Protein AF-A0A423XQ17-F1 (afdb_monomer_lite)

Structure (mmCIF, N/CA/C/O backbone):
data_AF-A0A423XQ17-F1
#
_entry.id   AF-A0A423XQ17-F1
#
loop_
_atom_site.group_PDB
_atom_site.id
_atom_site.type_symbol
_atom_site.label_atom_id
_atom_site.label_alt_id
_atom_site.label_comp_id
_atom_site.label_asym_id
_atom_site.label_entity_id
_atom_site.label_seq_id
_atom_site.pdbx_PDB_ins_code
_atom_site.Cartn_x
_atom_site.Cartn_y
_atom_site.Cartn_z
_atom_site.occupancy
_atom_site.B_iso_or_equiv
_atom_site.auth_seq_id
_atom_site.auth_comp_id
_atom_site.auth_asym_id
_atom_site.auth_atom_id
_atom_site.pdbx_PDB_model_num
ATOM 1 N N . MET A 1 1 ? 12.818 -18.321 14.926 1.00 42.38 1 MET A N 1
ATOM 2 C CA . MET A 1 1 ? 12.164 -17.174 14.272 1.00 42.38 1 MET A CA 1
ATOM 3 C C . MET A 1 1 ? 11.193 -17.773 13.288 1.00 42.38 1 MET A C 1
ATOM 5 O O . MET A 1 1 ? 11.652 -18.399 12.340 1.00 42.38 1 MET A O 1
ATOM 9 N N . ASP A 1 2 ? 9.898 -17.699 13.580 1.00 49.62 2 ASP A N 1
ATOM 10 C CA . ASP A 1 2 ? 8.873 -18.153 12.643 1.00 49.62 2 ASP A CA 1
ATOM 11 C C . ASP A 1 2 ? 9.006 -17.349 11.352 1.00 49.62 2 ASP A C 1
ATOM 13 O O . ASP A 1 2 ? 9.146 -16.124 11.377 1.00 49.62 2 ASP A O 1
ATOM 17 N N . THR A 1 3 ? 9.046 -18.040 10.218 1.00 60.16 3 THR A N 1
ATOM 18 C CA . THR A 1 3 ? 9.001 -17.383 8.917 1.00 60.16 3 THR A CA 1
ATOM 19 C C . THR A 1 3 ? 7.603 -16.793 8.781 1.00 60.16 3 THR A C 1
ATOM 21 O O . THR A 1 3 ? 6.638 -17.543 8.659 1.00 60.16 3 THR A O 1
ATOM 24 N N . LEU A 1 4 ? 7.484 -15.466 8.875 1.00 78.50 4 LEU A N 1
ATOM 25 C CA . LEU A 1 4 ? 6.211 -14.771 8.691 1.00 78.50 4 LEU A CA 1
ATOM 26 C C . LEU A 1 4 ? 5.651 -15.141 7.312 1.00 78.50 4 LEU A C 1
ATOM 28 O O . LEU A 1 4 ? 6.243 -14.818 6.281 1.00 78.50 4 LEU A O 1
ATOM 32 N N . GLN A 1 5 ? 4.552 -15.891 7.305 1.00 88.62 5 GLN A N 1
ATOM 33 C CA . GLN A 1 5 ? 3.929 -16.379 6.084 1.00 88.62 5 GLN A CA 1
ATOM 34 C C . GLN A 1 5 ? 3.040 -15.288 5.495 1.00 88.62 5 GLN A C 1
ATOM 36 O O . GLN A 1 5 ? 2.267 -14.641 6.197 1.00 88.62 5 GLN A O 1
ATOM 41 N N . VAL A 1 6 ? 3.123 -15.106 4.182 1.00 93.19 6 VAL A N 1
ATOM 42 C CA . VAL A 1 6 ? 2.288 -14.128 3.492 1.00 93.19 6 VAL A CA 1
ATOM 43 C C . VAL A 1 6 ? 0.855 -14.663 3.378 1.00 93.19 6 VAL A C 1
ATOM 45 O O . VAL A 1 6 ? 0.635 -15.788 2.917 1.00 93.19 6 VAL A O 1
ATOM 48 N N . SER A 1 7 ? -0.110 -13.828 3.777 1.00 96.00 7 SER A N 1
ATOM 49 C CA . SER A 1 7 ? -1.552 -14.079 3.671 1.00 96.00 7 SER A CA 1
ATOM 50 C C . SER A 1 7 ? -1.984 -14.470 2.252 1.00 96.00 7 SER A C 1
ATOM 52 O O . SER A 1 7 ? -1.476 -13.934 1.263 1.00 96.00 7 SER A O 1
ATOM 54 N N . GLU A 1 8 ? -2.968 -15.371 2.162 1.00 96.00 8 GLU A N 1
ATOM 55 C CA . GLU A 1 8 ? -3.557 -15.876 0.910 1.00 96.00 8 GLU A CA 1
ATOM 56 C C . GLU A 1 8 ? -4.024 -14.755 -0.021 1.00 96.00 8 GLU A C 1
ATOM 58 O O . GLU A 1 8 ? -3.944 -14.886 -1.239 1.00 96.00 8 GLU A O 1
ATOM 63 N N . TYR A 1 9 ? -4.434 -13.618 0.545 1.00 97.00 9 TYR A N 1
ATOM 64 C CA . TYR A 1 9 ? -4.852 -12.452 -0.222 1.00 97.00 9 TYR A CA 1
ATOM 65 C C . TYR A 1 9 ? -3.739 -11.896 -1.132 1.00 97.00 9 TYR A C 1
ATOM 67 O O . TYR A 1 9 ? -3.999 -11.517 -2.271 1.00 97.00 9 TYR A O 1
ATOM 75 N N . TYR A 1 10 ? -2.491 -11.861 -0.653 1.00 97.50 10 TYR A N 1
ATOM 76 C CA . TYR A 1 10 ? -1.358 -11.301 -1.402 1.00 97.50 10 TYR A CA 1
ATOM 77 C C . TYR A 1 10 ? -0.635 -12.339 -2.267 1.00 97.50 10 TYR A C 1
ATOM 79 O O . TYR A 1 10 ? 0.084 -11.956 -3.190 1.00 97.50 10 TYR A O 1
ATOM 87 N N . GLN A 1 11 ? -0.825 -13.639 -2.008 1.00 96.56 11 GLN A N 1
ATOM 88 C CA . GLN A 1 11 ? -0.150 -14.733 -2.722 1.00 96.56 11 GLN A CA 1
ATOM 89 C C . GLN A 1 11 ? -0.243 -14.645 -4.258 1.00 96.56 11 GLN A C 1
ATOM 91 O O . GLN A 1 11 ? 0.789 -14.829 -4.910 1.00 96.56 11 GLN A O 1
ATOM 96 N N . PRO A 1 12 ? -1.393 -14.289 -4.873 1.00 96.19 12 PRO A N 1
ATOM 97 C CA . PRO A 1 12 ? -1.485 -14.144 -6.328 1.00 96.19 12 PRO A CA 1
ATOM 98 C C . PRO A 1 12 ? -0.525 -13.098 -6.909 1.00 96.19 12 PRO A C 1
ATOM 100 O O . PRO A 1 12 ? -0.122 -13.193 -8.066 1.00 96.19 12 PRO A O 1
ATOM 103 N N . LEU A 1 13 ? -0.128 -12.104 -6.111 1.00 96.75 13 LEU A N 1
ATOM 104 C CA . LEU A 1 13 ? 0.745 -11.015 -6.540 1.00 96.75 13 LEU A CA 1
ATOM 105 C C . LEU A 1 13 ? 2.237 -11.364 -6.430 1.00 96.75 13 LEU A C 1
ATOM 107 O O . LEU A 1 13 ? 3.059 -10.581 -6.902 1.00 96.75 13 LEU A O 1
ATOM 111 N N . MET A 1 14 ? 2.590 -12.498 -5.819 1.00 95.31 14 MET A N 1
ATOM 112 C CA . MET A 1 14 ? 3.972 -12.859 -5.456 1.00 95.31 14 MET A CA 1
ATOM 113 C C . MET A 1 14 ? 4.766 -13.520 -6.571 1.00 95.31 14 MET A C 1
ATOM 115 O O . MET A 1 14 ? 5.971 -13.742 -6.439 1.00 95.31 14 MET A O 1
ATOM 119 N N . MET A 1 15 ? 4.098 -13.853 -7.667 1.00 96.06 15 MET A N 1
ATOM 120 C CA . MET A 1 15 ? 4.770 -14.329 -8.862 1.00 96.06 15 MET A CA 1
ATOM 121 C C . MET A 1 15 ? 5.335 -13.135 -9.640 1.00 96.06 15 MET A C 1
ATOM 123 O O . MET A 1 15 ? 4.706 -12.069 -9.665 1.00 96.06 15 MET A O 1
ATOM 127 N N . PRO A 1 16 ? 6.511 -13.290 -10.278 1.00 97.50 16 PRO A N 1
ATOM 128 C CA . PRO A 1 16 ? 7.011 -12.270 -11.188 1.00 97.50 16 PRO A CA 1
ATOM 129 C C . PRO A 1 16 ? 5.995 -12.041 -12.307 1.00 97.50 16 PRO A C 1
ATOM 131 O O . PRO A 1 16 ? 5.312 -12.974 -12.745 1.00 97.50 16 PRO A O 1
ATOM 134 N N . LEU A 1 17 ? 5.905 -10.801 -12.777 1.00 97.38 17 LEU A N 1
ATOM 135 C CA . LEU A 1 17 ? 5.105 -10.495 -13.953 1.00 97.38 17 LEU A CA 1
ATOM 136 C C . LEU A 1 17 ? 5.722 -11.160 -15.197 1.00 97.38 17 LEU A C 1
ATOM 138 O O . LEU A 1 17 ? 6.947 -11.297 -15.273 1.00 97.38 17 LEU A O 1
ATOM 142 N N . PRO A 1 18 ? 4.905 -11.600 -16.171 1.00 94.25 18 PRO A N 1
ATOM 143 C CA . PRO A 1 18 ? 5.418 -12.180 -17.407 1.00 94.25 18 PRO A CA 1
ATOM 144 C C . PRO A 1 18 ? 6.304 -11.194 -18.181 1.00 94.25 18 PRO A C 1
ATOM 146 O O . PRO A 1 18 ? 5.969 -10.018 -18.303 1.00 94.25 18 PRO A O 1
ATOM 149 N N . GLY A 1 19 ? 7.389 -11.693 -18.777 1.00 93.06 19 GLY A N 1
ATOM 150 C CA . GLY A 1 19 ? 8.287 -10.906 -19.626 1.00 93.06 19 GLY A CA 1
ATOM 151 C C . GLY A 1 19 ? 9.685 -10.735 -19.033 1.00 93.06 19 GLY A C 1
ATOM 152 O O . GLY A 1 19 ? 10.111 -11.514 -18.185 1.00 93.06 19 GLY A O 1
ATOM 153 N N . ALA A 1 20 ? 10.416 -9.735 -19.532 1.00 92.06 20 ALA A N 1
ATOM 154 C CA . ALA A 1 20 ? 11.808 -9.484 -19.151 1.00 92.06 20 ALA A CA 1
ATOM 155 C C . ALA A 1 20 ? 11.958 -8.739 -17.813 1.00 92.06 20 ALA A C 1
ATOM 157 O O . ALA A 1 20 ? 13.007 -8.833 -17.184 1.00 92.06 20 ALA A O 1
ATOM 158 N N . PHE A 1 21 ? 10.919 -8.019 -17.378 1.00 95.44 21 PHE A N 1
ATOM 159 C CA . PHE A 1 21 ? 10.937 -7.197 -16.168 1.00 95.44 21 PHE A CA 1
ATOM 160 C C . PHE A 1 21 ? 10.018 -7.819 -15.109 1.00 95.44 21 PHE A C 1
ATOM 162 O O . PHE A 1 21 ? 8.795 -7.722 -15.243 1.00 95.44 21 PHE A O 1
ATOM 169 N N . PRO A 1 22 ? 10.553 -8.449 -14.046 1.00 97.00 22 PRO A N 1
ATOM 170 C CA . PRO A 1 22 ? 9.740 -9.207 -13.092 1.00 97.00 22 PRO A CA 1
ATOM 171 C C . PRO A 1 22 ? 8.784 -8.324 -12.274 1.00 97.00 22 PRO A C 1
ATOM 173 O O . PRO A 1 22 ? 7.758 -8.813 -11.794 1.00 97.00 22 PRO A O 1
ATOM 176 N N . CYS A 1 23 ? 9.091 -7.029 -12.155 1.00 98.31 23 CYS A N 1
ATOM 177 C CA . CYS A 1 23 ? 8.241 -6.017 -11.529 1.00 98.31 23 CYS A CA 1
ATOM 178 C C . CYS A 1 23 ? 7.434 -5.179 -12.529 1.00 98.31 23 CYS A C 1
ATOM 180 O O . CYS A 1 23 ? 6.689 -4.301 -12.107 1.00 98.31 23 CYS A O 1
ATOM 182 N N . GLY A 1 24 ? 7.513 -5.471 -13.829 1.00 97.56 24 GLY A N 1
ATOM 183 C CA . GLY A 1 24 ? 6.730 -4.787 -14.856 1.00 97.56 24 GLY A CA 1
ATOM 184 C C . GLY A 1 24 ? 7.115 -3.320 -15.058 1.00 97.56 24 GLY A C 1
ATOM 185 O O . GLY A 1 24 ? 8.273 -2.941 -14.886 1.00 97.56 24 GLY A O 1
ATOM 186 N N . VAL A 1 25 ? 6.145 -2.507 -15.481 1.00 96.69 25 VAL A N 1
ATOM 187 C CA . VAL A 1 25 ? 6.378 -1.132 -15.961 1.00 96.69 25 VAL A CA 1
ATOM 188 C C . VAL A 1 25 ? 6.402 -0.102 -14.829 1.00 96.69 25 VAL A C 1
ATOM 190 O O . VAL A 1 25 ? 5.680 -0.250 -13.844 1.00 96.69 25 VAL A O 1
ATOM 193 N N . ASN A 1 26 ? 7.185 0.969 -14.989 1.00 96.19 26 ASN A N 1
ATOM 194 C CA . ASN A 1 26 ? 7.084 2.150 -14.127 1.00 96.19 26 ASN A CA 1
ATOM 195 C C . ASN A 1 26 ? 5.758 2.881 -14.421 1.00 96.19 26 ASN A C 1
ATOM 197 O O . ASN A 1 26 ? 5.423 3.118 -15.582 1.00 96.19 26 ASN A O 1
ATOM 201 N N . LEU A 1 27 ? 5.008 3.223 -13.371 1.00 97.50 27 LEU A N 1
ATOM 202 C CA . LEU A 1 27 ? 3.691 3.861 -13.455 1.00 97.50 27 LEU A CA 1
ATOM 203 C C . LEU A 1 27 ? 3.705 5.383 -13.283 1.00 97.50 27 LEU A C 1
ATOM 205 O O . LEU A 1 27 ? 2.639 5.985 -13.241 1.00 97.50 27 LEU A O 1
ATOM 209 N N . GLU A 1 28 ? 4.868 6.022 -13.163 1.00 92.12 28 GLU A N 1
ATOM 210 C CA . GLU A 1 28 ? 4.985 7.463 -12.883 1.00 92.12 28 GLU A CA 1
ATOM 211 C C . GLU A 1 28 ? 4.098 8.359 -13.766 1.00 92.12 28 GLU A C 1
ATOM 213 O O . GLU A 1 28 ? 3.486 9.300 -13.263 1.00 92.12 28 GLU A O 1
ATOM 218 N N . TYR A 1 29 ? 3.954 8.008 -15.046 1.00 94.75 29 TYR A N 1
ATOM 219 C CA . TYR A 1 29 ? 3.125 8.728 -16.019 1.00 94.75 29 TYR A CA 1
ATOM 220 C C . TYR A 1 29 ? 1.905 7.923 -16.504 1.00 94.75 29 TYR A C 1
ATOM 222 O O . TYR A 1 29 ? 1.255 8.313 -17.475 1.00 94.75 29 TYR A O 1
ATOM 230 N N . ASP A 1 30 ? 1.591 6.788 -15.871 1.00 98.25 30 ASP A N 1
ATOM 231 C CA . ASP A 1 30 ? 0.447 5.952 -16.251 1.00 98.25 30 ASP A CA 1
ATOM 232 C C . ASP A 1 30 ? -0.873 6.648 -15.863 1.00 98.25 30 ASP A C 1
ATOM 234 O O . ASP A 1 30 ? -1.072 7.076 -14.722 1.00 98.25 30 ASP A O 1
ATOM 238 N N . SER A 1 31 ? -1.791 6.778 -16.825 1.00 98.19 31 SER A N 1
ATOM 239 C CA . SER A 1 31 ? -3.055 7.500 -16.638 1.00 98.19 31 SER A CA 1
ATOM 240 C C . SER A 1 31 ? -3.974 6.853 -15.606 1.00 98.19 31 SER A C 1
ATOM 242 O O . SER A 1 31 ? -4.675 7.567 -14.887 1.00 98.19 31 SER A O 1
ATOM 244 N N . ASP A 1 32 ? -3.975 5.522 -15.520 1.00 98.25 32 ASP A N 1
ATOM 245 C CA . ASP A 1 32 ? -4.806 4.782 -14.572 1.00 98.25 32 ASP A CA 1
ATOM 246 C C . ASP A 1 32 ? -4.258 4.976 -13.150 1.00 98.25 32 ASP A C 1
ATOM 248 O O . ASP A 1 32 ? -5.026 5.173 -12.205 1.00 98.25 32 ASP A O 1
ATOM 252 N N . PHE A 1 33 ? -2.929 5.011 -12.999 1.00 98.38 33 PHE A N 1
ATOM 253 C CA . PHE A 1 33 ? -2.280 5.326 -11.726 1.00 98.38 33 PHE A CA 1
ATOM 254 C C . PHE A 1 33 ? -2.544 6.769 -11.276 1.00 98.38 33 PHE A C 1
ATOM 256 O O . PHE A 1 33 ? -2.941 6.994 -10.131 1.00 98.38 33 PHE A O 1
ATOM 263 N N . ILE A 1 34 ? -2.414 7.749 -12.174 1.00 97.81 34 ILE A N 1
ATOM 264 C CA . ILE A 1 34 ? -2.738 9.155 -11.880 1.00 97.81 34 ILE A CA 1
ATOM 265 C C . ILE A 1 34 ? -4.211 9.299 -11.466 1.00 97.81 34 ILE A C 1
ATOM 267 O O . ILE A 1 34 ? -4.522 9.975 -10.480 1.00 97.81 34 ILE A O 1
ATOM 271 N N . LEU A 1 35 ? -5.126 8.630 -12.175 1.00 96.88 35 LEU A N 1
ATOM 272 C CA . LEU A 1 35 ? -6.546 8.624 -11.833 1.00 96.88 35 LEU A CA 1
ATOM 273 C C . LEU A 1 35 ? -6.789 8.002 -10.451 1.00 96.88 35 LEU A C 1
ATOM 275 O O . LEU A 1 35 ? -7.537 8.579 -9.658 1.00 96.88 35 LEU A O 1
ATOM 279 N N . LEU A 1 36 ? -6.139 6.880 -10.132 1.00 97.69 36 LEU A N 1
ATOM 280 C CA . LEU A 1 36 ? -6.217 6.252 -8.812 1.00 97.69 36 LEU A CA 1
ATOM 281 C C . LEU A 1 36 ? -5.784 7.223 -7.704 1.00 97.69 36 LEU A C 1
ATOM 283 O O . LEU A 1 36 ? -6.530 7.426 -6.745 1.00 97.69 36 LEU A O 1
ATOM 287 N N . LEU A 1 37 ? -4.625 7.872 -7.856 1.00 95.50 37 LEU A N 1
ATOM 288 C CA . LEU A 1 37 ? -4.128 8.852 -6.886 1.00 95.50 37 LEU A CA 1
ATOM 289 C C . LEU A 1 37 ? -5.084 10.040 -6.730 1.00 95.50 37 LEU A C 1
ATOM 291 O O . LEU A 1 37 ? -5.344 10.476 -5.611 1.00 95.50 37 LEU A O 1
ATOM 295 N N . SER A 1 38 ? -5.670 10.527 -7.828 1.00 93.44 38 SER A N 1
ATOM 296 C CA . SER A 1 38 ? -6.628 11.641 -7.796 1.00 93.44 38 SER A CA 1
ATOM 297 C C . SER A 1 38 ? -7.893 11.325 -6.988 1.00 93.44 38 SER A C 1
ATOM 299 O O . SER A 1 38 ? -8.464 12.208 -6.350 1.00 93.44 38 SER A O 1
ATOM 301 N N . ARG A 1 39 ? -8.325 10.057 -6.975 1.00 93.12 39 ARG A N 1
ATOM 302 C CA . ARG A 1 39 ? -9.491 9.598 -6.205 1.00 93.12 39 ARG A CA 1
ATOM 303 C C . ARG A 1 39 ? -9.197 9.436 -4.716 1.00 93.12 39 ARG A C 1
ATOM 305 O O . ARG A 1 39 ? -10.136 9.394 -3.928 1.00 93.12 39 ARG A O 1
ATOM 312 N N . LEU A 1 40 ? -7.924 9.338 -4.338 1.00 92.19 40 LEU A N 1
ATOM 313 C CA . LEU A 1 40 ? -7.485 9.253 -2.943 1.00 92.19 40 LEU A CA 1
ATOM 314 C C . LEU A 1 40 ? -7.267 10.628 -2.304 1.00 92.19 40 LEU A C 1
ATOM 316 O O . LEU A 1 40 ? -7.188 10.716 -1.078 1.00 92.19 40 LEU A O 1
ATOM 320 N N . GLN A 1 41 ? -7.168 11.686 -3.113 1.00 85.75 41 GLN A N 1
ATOM 321 C CA . GLN A 1 41 ? -7.019 13.045 -2.610 1.00 85.75 41 GLN A CA 1
ATOM 322 C C . GLN A 1 41 ? -8.277 13.480 -1.844 1.00 85.75 41 GLN A C 1
ATOM 324 O O . GLN A 1 41 ? -9.394 13.224 -2.309 1.00 85.75 41 GLN A O 1
ATOM 329 N N . PRO A 1 42 ? -8.129 14.162 -0.693 1.00 72.75 42 PRO A N 1
ATOM 330 C CA . PRO A 1 42 ? -9.257 14.767 -0.002 1.00 72.75 42 PRO A CA 1
ATOM 331 C C . PRO A 1 42 ? -9.999 15.712 -0.950 1.00 72.75 42 PRO A C 1
ATOM 333 O O . PRO A 1 42 ? -9.423 16.673 -1.461 1.00 72.75 42 PRO A O 1
ATOM 336 N N . ARG A 1 43 ? -11.282 15.445 -1.192 1.00 70.25 43 ARG A N 1
ATOM 337 C CA . ARG A 1 43 ? -12.150 16.381 -1.905 1.00 70.25 43 ARG A CA 1
ATOM 338 C C . ARG A 1 43 ? -12.699 17.380 -0.893 1.00 70.25 43 ARG A C 1
ATOM 340 O O . ARG A 1 43 ? -13.181 16.982 0.165 1.00 70.25 43 ARG A O 1
ATOM 347 N N . LEU A 1 44 ? -12.568 18.665 -1.204 1.00 68.69 44 LEU A N 1
ATOM 348 C CA . LEU A 1 44 ? -13.244 19.723 -0.462 1.00 68.69 44 LEU A CA 1
ATOM 349 C C . LEU A 1 44 ? -14.709 19.759 -0.891 1.00 68.69 44 LEU A C 1
ATOM 351 O O . LEU A 1 44 ? -15.018 19.468 -2.049 1.00 68.69 44 LEU A O 1
ATOM 355 N N . ASP A 1 45 ? -15.586 20.133 0.034 1.00 72.38 45 ASP A N 1
ATOM 356 C CA . ASP A 1 45 ? -16.972 20.432 -0.305 1.00 72.38 45 ASP A CA 1
ATOM 357 C C . ASP A 1 45 ? -17.001 21.582 -1.324 1.00 72.38 45 ASP A C 1
ATOM 359 O O . ASP A 1 45 ? -16.247 22.555 -1.207 1.00 72.38 45 ASP A O 1
ATOM 363 N N . ALA A 1 46 ? -17.839 21.458 -2.354 1.00 70.06 46 ALA A N 1
ATOM 364 C CA . ALA A 1 46 ? -17.966 22.489 -3.375 1.00 70.06 46 ALA A CA 1
ATOM 365 C C . ALA A 1 46 ? -19.046 23.496 -2.963 1.00 70.06 46 ALA A C 1
ATOM 367 O O . ALA A 1 46 ? -20.197 23.130 -2.720 1.00 70.06 46 ALA A O 1
ATOM 368 N N . GLU A 1 47 ? -18.679 24.776 -2.896 1.00 73.81 47 GLU A N 1
ATOM 369 C CA . GLU A 1 47 ? -19.610 25.863 -2.590 1.00 73.81 47 GLU A CA 1
ATOM 370 C C . GLU A 1 47 ? -20.093 26.535 -3.881 1.00 73.81 47 GLU A C 1
ATOM 372 O O . GLU A 1 47 ? -19.356 27.256 -4.557 1.00 73.81 47 GLU A O 1
ATOM 377 N N . TYR A 1 48 ? -21.367 26.332 -4.212 1.00 72.62 48 TYR A N 1
ATOM 378 C CA . TYR A 1 48 ? -22.051 26.989 -5.322 1.00 72.62 48 TYR A CA 1
ATOM 379 C C . TYR A 1 48 ? -23.093 27.972 -4.784 1.00 72.62 48 TYR A C 1
ATOM 381 O O . TYR A 1 48 ? -24.267 27.645 -4.583 1.00 72.62 48 TYR A O 1
ATOM 389 N N . GLY A 1 49 ? -22.670 29.214 -4.546 1.00 80.44 49 GLY A N 1
ATOM 390 C CA . GLY A 1 49 ? -23.542 30.266 -4.022 1.00 80.44 49 GLY A CA 1
ATOM 391 C C . GLY A 1 49 ? -24.013 29.962 -2.597 1.00 80.44 49 GLY A C 1
ATOM 392 O O . GLY A 1 49 ? -23.286 30.223 -1.649 1.00 80.44 49 GLY A O 1
ATOM 393 N N . GLN A 1 50 ? -25.236 29.445 -2.443 1.00 75.06 50 GLN A N 1
ATOM 394 C CA . GLN A 1 50 ? -25.798 29.017 -1.148 1.00 75.06 50 GLN A CA 1
ATOM 395 C C . GLN A 1 50 ? -25.869 27.488 -0.988 1.00 75.06 50 GLN A C 1
ATOM 397 O O . GLN A 1 50 ? -26.331 27.005 0.044 1.00 75.06 50 GLN A O 1
ATOM 402 N N . PHE A 1 51 ? -25.443 26.724 -1.996 1.00 65.62 51 PHE A N 1
ATOM 403 C CA . PHE A 1 51 ? -25.451 25.265 -1.969 1.00 65.62 51 PHE A CA 1
ATOM 404 C C . PHE A 1 51 ? -24.054 24.733 -1.657 1.00 65.62 51 PHE A C 1
ATOM 406 O O . PHE A 1 51 ? -23.090 25.106 -2.322 1.00 65.62 51 PHE A O 1
ATOM 413 N N . ILE A 1 52 ? -23.972 23.855 -0.658 1.00 70.56 52 ILE A N 1
ATOM 414 C CA . ILE A 1 52 ? -22.771 23.084 -0.332 1.00 70.56 52 ILE A CA 1
ATOM 415 C C . ILE A 1 52 ? -23.003 21.669 -0.858 1.00 70.56 52 ILE A C 1
ATOM 417 O O . ILE A 1 52 ? -23.910 20.976 -0.390 1.00 70.56 52 ILE A O 1
ATOM 421 N N . GLU A 1 53 ? -22.217 21.255 -1.846 1.00 72.06 53 GLU A N 1
ATOM 422 C CA . GLU A 1 53 ? -22.187 19.875 -2.320 1.00 72.06 53 GLU A CA 1
ATOM 423 C C . GLU A 1 53 ? -21.121 19.111 -1.533 1.00 72.06 53 GLU A C 1
ATOM 425 O O . GLU A 1 53 ? -19.933 19.436 -1.600 1.00 72.06 53 GLU A O 1
ATOM 430 N N . ALA A 1 54 ? -21.563 18.126 -0.747 1.00 70.00 54 ALA A N 1
ATOM 431 C CA . ALA A 1 54 ? -20.671 17.323 0.076 1.00 70.00 54 ALA A CA 1
ATOM 432 C C . ALA A 1 54 ? -19.750 16.478 -0.806 1.00 70.00 54 ALA A C 1
ATOM 434 O O . ALA A 1 54 ? -20.205 15.820 -1.745 1.00 70.00 54 ALA A O 1
ATOM 435 N N . ALA A 1 55 ? -18.468 16.444 -0.459 1.00 71.88 55 ALA A N 1
ATOM 436 C CA . ALA A 1 55 ? -17.519 15.558 -1.103 1.00 71.88 55 ALA A CA 1
ATOM 437 C C . ALA A 1 55 ? -17.979 14.093 -1.001 1.00 71.88 55 ALA A C 1
ATOM 439 O O . ALA A 1 55 ? -18.175 13.557 0.095 1.00 71.88 55 ALA A O 1
ATOM 440 N N . GLU A 1 56 ? -18.123 13.424 -2.149 1.00 73.94 56 GLU A N 1
ATOM 441 C CA . GLU A 1 56 ? -18.397 11.988 -2.162 1.00 73.94 56 GLU A CA 1
ATOM 442 C C . GLU A 1 56 ? -17.287 11.228 -1.418 1.00 73.94 56 GLU A C 1
ATOM 444 O O . GLU A 1 56 ? -16.096 11.464 -1.666 1.00 73.94 56 GLU A O 1
ATOM 449 N N . PRO A 1 57 ? -17.645 10.301 -0.512 1.00 83.50 57 PRO A N 1
ATOM 450 C CA . PRO A 1 57 ? -16.660 9.518 0.209 1.00 83.50 57 PRO A CA 1
ATOM 451 C C . PRO A 1 57 ? -15.901 8.591 -0.745 1.00 83.50 57 PRO A C 1
ATOM 453 O O . PRO A 1 57 ? -16.458 8.053 -1.701 1.00 83.50 57 PRO A O 1
ATOM 456 N N . VAL A 1 58 ? -14.626 8.346 -0.440 1.00 90.25 58 VAL A N 1
ATOM 457 C CA . VAL A 1 58 ? -13.786 7.419 -1.209 1.00 90.25 58 VAL A CA 1
ATOM 458 C C . VAL A 1 58 ? -14.406 6.018 -1.214 1.00 90.25 58 VAL A C 1
ATOM 460 O O . VAL A 1 58 ? -14.612 5.413 -0.157 1.00 90.25 58 VAL A O 1
ATOM 463 N N . ASN A 1 59 ? -14.654 5.478 -2.409 1.00 93.94 59 ASN A N 1
ATOM 464 C CA . ASN A 1 59 ? -15.111 4.104 -2.588 1.00 93.94 59 ASN A CA 1
ATOM 465 C C . ASN A 1 59 ? -13.923 3.128 -2.541 1.00 93.94 59 ASN A C 1
ATOM 467 O O . ASN A 1 59 ? -13.315 2.806 -3.559 1.00 93.94 59 ASN A O 1
ATOM 471 N N . TRP A 1 60 ? -13.59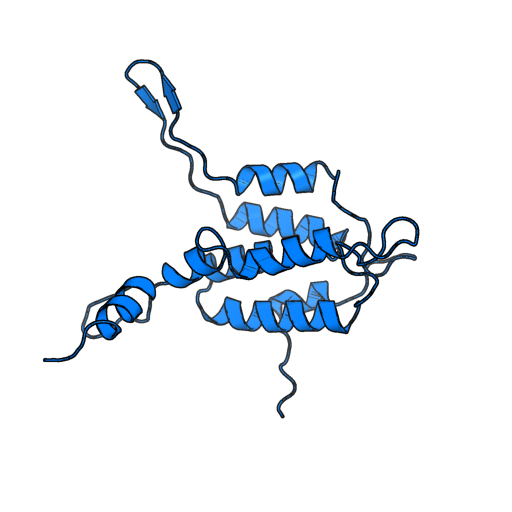7 2.642 -1.343 1.00 95.62 60 TRP A N 1
ATOM 472 C CA . TRP A 1 60 ? -12.431 1.780 -1.113 1.00 95.62 60 TRP A CA 1
ATOM 473 C C . TRP A 1 60 ? -12.466 0.444 -1.864 1.00 95.62 60 TRP A C 1
ATOM 475 O O . TRP A 1 60 ? -11.404 -0.052 -2.227 1.00 95.62 60 TRP A O 1
ATOM 485 N N . ALA A 1 61 ? -13.648 -0.106 -2.155 1.00 96.56 61 ALA A N 1
ATOM 486 C CA . ALA A 1 61 ? -13.763 -1.331 -2.949 1.00 96.56 61 ALA A CA 1
ATOM 487 C C . ALA A 1 61 ? -13.383 -1.090 -4.422 1.00 96.56 61 ALA A C 1
ATOM 489 O O . ALA A 1 61 ? -12.775 -1.943 -5.068 1.00 96.56 61 ALA A O 1
ATOM 490 N N . GLU A 1 62 ? -13.703 0.091 -4.961 1.00 97.25 62 GLU A N 1
ATOM 491 C CA . GLU A 1 62 ? -13.254 0.483 -6.298 1.00 97.25 62 GLU A CA 1
ATOM 492 C C . GLU A 1 62 ? -11.758 0.790 -6.335 1.00 97.25 62 GLU A C 1
ATOM 494 O O . GLU A 1 62 ? -11.083 0.322 -7.249 1.00 97.25 62 GLU A O 1
ATOM 499 N N . ILE A 1 63 ? -11.230 1.496 -5.327 1.00 98.25 63 ILE A N 1
ATOM 500 C CA . ILE A 1 63 ? -9.785 1.736 -5.190 1.00 98.25 63 ILE A CA 1
ATOM 501 C C . ILE A 1 63 ? -9.026 0.407 -5.137 1.00 98.25 63 ILE A C 1
ATOM 503 O O . ILE A 1 63 ? -8.023 0.258 -5.827 1.00 98.25 63 ILE A O 1
ATOM 507 N N . GLU A 1 64 ? -9.500 -0.571 -4.362 1.00 98.44 64 GLU A N 1
ATOM 508 C CA . GLU A 1 64 ? -8.882 -1.897 -4.280 1.00 98.44 64 GLU A CA 1
ATOM 509 C C . GLU A 1 64 ? -8.861 -2.598 -5.640 1.00 98.44 64 GLU A C 1
ATOM 511 O O . GLU A 1 64 ? -7.818 -3.089 -6.070 1.00 98.44 64 GLU A O 1
ATOM 516 N N . ARG A 1 65 ? -9.995 -2.605 -6.346 1.00 98.44 65 ARG A N 1
ATOM 517 C CA . ARG A 1 65 ? -10.120 -3.204 -7.680 1.00 98.44 65 ARG A CA 1
ATOM 518 C C . ARG A 1 65 ? -9.168 -2.556 -8.690 1.00 98.44 65 ARG A C 1
ATOM 520 O O . ARG A 1 65 ? -8.490 -3.274 -9.424 1.00 98.44 65 ARG A O 1
ATOM 527 N N . ASP A 1 66 ? -9.106 -1.228 -8.721 1.00 98.50 66 ASP A N 1
ATOM 528 C CA . ASP A 1 66 ? -8.234 -0.478 -9.632 1.00 98.50 66 ASP A CA 1
ATOM 529 C C . ASP A 1 66 ? -6.749 -0.670 -9.261 1.00 98.50 66 ASP A C 1
ATOM 531 O O . ASP A 1 66 ? -5.904 -0.891 -10.129 1.00 98.50 66 ASP A O 1
ATOM 535 N N . CYS A 1 67 ? -6.430 -0.693 -7.963 1.00 98.56 67 CYS A N 1
ATOM 536 C CA . CYS A 1 67 ? -5.090 -0.975 -7.452 1.00 98.56 67 CYS A CA 1
ATOM 537 C C . CYS A 1 67 ? -4.612 -2.388 -7.831 1.00 98.56 67 CYS A C 1
ATOM 539 O O . CYS A 1 67 ? -3.499 -2.556 -8.331 1.00 98.56 67 CYS A O 1
ATOM 541 N N . LEU A 1 68 ? -5.462 -3.409 -7.675 1.00 98.56 68 LEU A N 1
ATOM 542 C CA . LEU A 1 68 ? -5.159 -4.785 -8.084 1.00 98.56 68 LEU A CA 1
ATOM 543 C C . LEU A 1 68 ? -4.960 -4.906 -9.601 1.00 98.56 68 LEU A C 1
ATOM 545 O O . LEU A 1 68 ? -4.079 -5.642 -10.048 1.00 98.56 68 LEU A O 1
ATOM 549 N N . ALA A 1 69 ? -5.739 -4.171 -10.401 1.00 98.25 69 ALA A N 1
ATOM 550 C CA . ALA A 1 69 ? -5.555 -4.127 -11.849 1.00 98.25 69 ALA A CA 1
ATOM 551 C C . ALA A 1 69 ? -4.176 -3.560 -12.229 1.00 98.25 69 ALA A C 1
ATOM 553 O O . ALA A 1 69 ? -3.492 -4.127 -13.084 1.00 98.25 69 ALA A O 1
ATOM 554 N N . LEU A 1 70 ? -3.726 -2.501 -11.550 1.00 98.62 70 LEU A N 1
ATOM 555 C CA . LEU A 1 70 ? -2.387 -1.941 -11.735 1.00 98.62 70 LEU A CA 1
ATOM 556 C C . LEU A 1 70 ? -1.277 -2.885 -11.235 1.00 98.62 70 LEU A C 1
ATOM 558 O O . LEU A 1 70 ? -0.254 -3.038 -11.904 1.00 98.62 70 LEU A O 1
ATOM 562 N N . LEU A 1 71 ? -1.490 -3.612 -10.133 1.00 98.44 71 LEU A N 1
ATOM 563 C CA . LEU A 1 71 ? -0.525 -4.589 -9.596 1.00 98.44 71 LEU A CA 1
ATOM 564 C C . LEU A 1 71 ? -0.286 -5.814 -10.504 1.00 98.44 71 LEU A C 1
ATOM 566 O O . LEU A 1 71 ? 0.698 -6.548 -10.329 1.00 98.44 71 LEU A O 1
ATOM 570 N N . ASN A 1 72 ? -1.155 -6.020 -11.500 1.00 96.38 72 ASN A N 1
ATOM 571 C CA . ASN A 1 72 ? -0.971 -7.003 -12.572 1.00 96.38 72 ASN A CA 1
ATOM 572 C C . ASN A 1 72 ? -0.053 -6.515 -13.705 1.00 96.38 72 ASN A C 1
ATOM 574 O O . ASN A 1 72 ? 0.330 -7.318 -14.553 1.00 96.38 72 ASN A O 1
ATOM 578 N N . ARG A 1 73 ? 0.312 -5.228 -13.736 1.00 97.06 73 ARG A N 1
ATOM 579 C CA . ARG A 1 73 ? 1.266 -4.658 -14.707 1.00 97.06 73 ARG A CA 1
ATOM 580 C C . ARG A 1 73 ? 2.506 -4.037 -14.071 1.00 97.06 73 ARG A C 1
ATOM 582 O O . ARG A 1 73 ? 3.502 -3.868 -14.769 1.00 97.06 73 ARG A O 1
ATOM 589 N N . SER A 1 74 ? 2.456 -3.719 -12.779 1.00 98.50 74 SER A N 1
ATOM 590 C CA . SER A 1 74 ? 3.568 -3.119 -12.047 1.00 98.50 74 SER A CA 1
ATOM 591 C C . SER A 1 74 ? 3.590 -3.577 -10.593 1.00 98.50 74 SER A C 1
ATOM 593 O O . SER A 1 74 ? 2.586 -3.483 -9.892 1.00 98.50 74 SER A O 1
ATOM 595 N N . LYS A 1 75 ? 4.733 -4.066 -10.111 1.00 98.62 75 LYS A N 1
ATOM 596 C CA . LYS A 1 75 ? 4.972 -4.235 -8.674 1.00 98.62 75 LYS A CA 1
ATOM 597 C C . LYS A 1 75 ? 5.515 -2.911 -8.153 1.00 98.62 75 LYS A C 1
ATOM 599 O O . LYS A 1 75 ? 6.672 -2.580 -8.401 1.00 98.62 75 LYS A O 1
ATOM 604 N N . ASP A 1 76 ? 4.664 -2.168 -7.456 1.00 98.69 76 ASP A N 1
ATOM 605 C CA . ASP A 1 76 ? 4.948 -0.803 -7.017 1.00 98.69 76 ASP A CA 1
ATOM 606 C C . ASP A 1 76 ? 4.630 -0.634 -5.525 1.00 98.69 76 ASP A C 1
ATOM 608 O O . ASP A 1 76 ? 3.546 -0.999 -5.062 1.00 98.69 76 ASP A O 1
ATOM 612 N N . ILE A 1 77 ? 5.574 -0.072 -4.771 1.00 98.75 77 ILE A N 1
ATOM 613 C CA . ILE A 1 77 ? 5.474 0.182 -3.327 1.00 98.75 77 ILE A CA 1
ATOM 614 C C . ILE A 1 77 ? 4.255 1.054 -3.009 1.00 98.75 77 ILE A C 1
ATOM 616 O O . ILE A 1 77 ? 3.534 0.777 -2.050 1.00 98.75 77 ILE A O 1
ATOM 620 N N . ARG A 1 78 ? 3.979 2.068 -3.837 1.00 98.56 78 ARG A N 1
ATOM 621 C CA . ARG A 1 78 ? 2.855 2.995 -3.647 1.00 98.56 78 ARG A CA 1
ATOM 622 C C . ARG A 1 78 ? 1.529 2.249 -3.759 1.00 98.56 78 ARG A C 1
ATOM 624 O O . ARG A 1 78 ? 0.649 2.425 -2.920 1.00 98.56 78 ARG A O 1
ATOM 631 N N . LEU A 1 79 ? 1.403 1.358 -4.745 1.00 98.75 79 LEU A N 1
ATOM 632 C CA . LEU A 1 79 ? 0.221 0.505 -4.899 1.00 98.75 79 LEU A CA 1
ATOM 633 C C . LEU A 1 79 ? 0.064 -0.474 -3.737 1.00 98.75 79 LEU A C 1
ATOM 635 O O . LEU A 1 79 ? -1.044 -0.641 -3.232 1.00 98.75 79 LEU A O 1
ATOM 639 N N . LEU A 1 80 ? 1.154 -1.090 -3.271 1.00 98.62 80 LEU A N 1
ATOM 640 C CA . LEU A 1 80 ? 1.107 -1.984 -2.112 1.00 98.62 80 LEU A CA 1
ATOM 641 C C . LEU A 1 80 ? 0.579 -1.250 -0.873 1.00 98.62 80 LEU A C 1
ATOM 643 O O . LEU A 1 80 ? -0.322 -1.761 -0.211 1.00 98.62 80 LEU A O 1
ATOM 647 N N . ILE A 1 81 ? 1.046 -0.027 -0.609 1.00 98.50 81 ILE A N 1
ATOM 648 C CA . ILE A 1 81 ? 0.564 0.797 0.510 1.00 98.50 81 ILE A CA 1
ATOM 649 C C . ILE A 1 81 ? -0.911 1.184 0.322 1.00 98.50 81 ILE A C 1
ATOM 651 O O . ILE A 1 81 ? -1.696 1.082 1.266 1.00 98.50 81 ILE A O 1
ATOM 655 N N . ILE A 1 82 ? -1.341 1.553 -0.890 1.00 98.44 82 ILE A N 1
ATOM 656 C CA . ILE A 1 82 ? -2.763 1.809 -1.185 1.00 98.44 82 ILE A CA 1
ATOM 657 C C . ILE A 1 82 ? -3.608 0.555 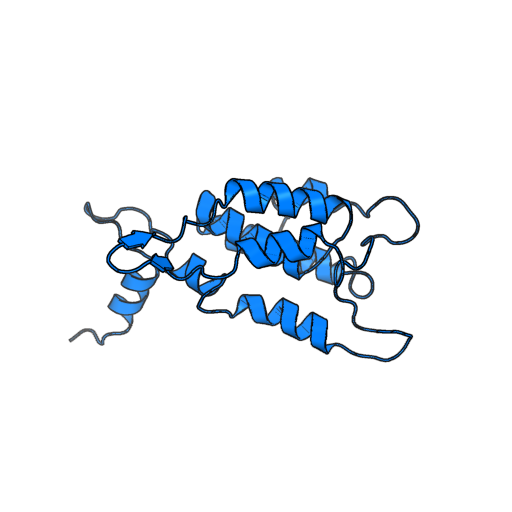-0.917 1.00 98.44 82 ILE A C 1
ATOM 659 O O . ILE A 1 82 ? -4.675 0.647 -0.307 1.00 98.44 82 ILE A O 1
ATOM 663 N N . LEU A 1 83 ? -3.130 -0.625 -1.313 1.00 98.50 83 LEU A N 1
ATOM 664 C CA . LEU A 1 83 ? -3.819 -1.892 -1.080 1.00 98.50 83 LEU A CA 1
ATOM 665 C C . LEU A 1 83 ? -3.932 -2.212 0.418 1.00 98.50 83 LEU A C 1
ATOM 667 O O . LEU A 1 83 ? -4.992 -2.633 0.884 1.00 98.50 83 LEU A O 1
ATOM 671 N N . MET A 1 84 ? -2.876 -1.937 1.192 1.00 98.31 84 MET A N 1
ATOM 672 C CA . MET A 1 84 ? -2.891 -2.035 2.656 1.00 98.31 84 MET A CA 1
ATOM 673 C C . MET A 1 84 ? -3.958 -1.127 3.272 1.00 98.31 84 MET A C 1
ATOM 675 O O . MET A 1 84 ? -4.711 -1.570 4.137 1.00 98.31 84 MET A O 1
ATOM 679 N N . ARG A 1 85 ? -4.071 0.123 2.803 1.00 97.81 85 ARG A N 1
ATOM 680 C CA . ARG A 1 85 ? -5.108 1.069 3.251 1.00 97.81 85 ARG A CA 1
ATOM 681 C C . ARG A 1 85 ? -6.518 0.568 2.940 1.00 97.81 85 ARG A C 1
ATOM 683 O O . ARG A 1 85 ? -7.383 0.591 3.818 1.00 97.81 85 ARG A O 1
ATOM 690 N N . CYS A 1 86 ? -6.738 0.060 1.724 1.00 98.00 86 CYS A N 1
ATOM 691 C CA . CYS A 1 86 ? -8.020 -0.525 1.321 1.00 98.00 86 CYS A CA 1
ATOM 692 C C . CYS A 1 86 ? -8.418 -1.671 2.249 1.00 98.00 86 CYS A C 1
ATOM 694 O O . CYS A 1 86 ? -9.544 -1.702 2.751 1.00 98.00 86 CYS A O 1
ATOM 696 N N . ARG A 1 87 ? -7.486 -2.590 2.515 1.00 97.31 87 ARG A N 1
ATOM 697 C CA . ARG A 1 87 ? -7.748 -3.737 3.380 1.00 97.31 87 ARG A CA 1
ATOM 698 C C . ARG A 1 87 ? -7.943 -3.350 4.834 1.00 97.31 87 ARG A C 1
ATOM 700 O O . ARG A 1 87 ? -8.917 -3.782 5.436 1.00 97.31 87 ARG A O 1
ATOM 707 N N . LEU A 1 88 ? -7.102 -2.479 5.385 1.00 96.94 88 LEU A N 1
ATOM 708 C CA . LEU A 1 88 ? -7.244 -1.994 6.758 1.00 96.94 88 LEU A CA 1
ATOM 709 C C . LEU A 1 88 ? -8.644 -1.422 7.015 1.00 96.94 88 LEU A C 1
ATOM 711 O O . LEU A 1 88 ? -9.248 -1.694 8.047 1.00 96.94 88 LEU A O 1
ATOM 715 N N . ARG A 1 89 ? -9.200 -0.679 6.054 1.00 95.25 89 ARG A N 1
ATOM 716 C CA . ARG A 1 89 ? -10.545 -0.096 6.157 1.00 95.25 89 ARG A CA 1
ATOM 717 C C . ARG A 1 89 ? -11.684 -1.103 6.024 1.00 95.25 89 ARG A C 1
ATOM 719 O O . ARG A 1 89 ? -12.758 -0.845 6.558 1.00 95.25 89 ARG A O 1
ATOM 726 N N . GLN A 1 90 ? -11.466 -2.218 5.334 1.00 94.19 90 GLN A N 1
ATOM 727 C CA . GLN A 1 90 ? -12.507 -3.209 5.052 1.00 94.19 90 GLN A CA 1
ATOM 728 C C . GLN A 1 90 ? -12.478 -4.404 6.008 1.00 94.19 90 GLN A C 1
ATOM 730 O O . GLN A 1 90 ? -13.530 -4.914 6.386 1.00 94.19 90 GLN A O 1
ATOM 735 N N . THR A 1 91 ? -11.291 -4.846 6.420 1.00 93.44 91 THR A N 1
ATOM 736 C CA . THR A 1 91 ? -11.093 -6.063 7.221 1.00 93.44 91 THR A CA 1
ATOM 737 C C . THR A 1 91 ? -10.478 -5.794 8.593 1.00 93.44 91 THR A C 1
ATOM 739 O O . THR A 1 91 ? -10.401 -6.704 9.415 1.00 93.44 91 THR A O 1
ATOM 742 N N . GLY A 1 92 ? -10.072 -4.555 8.876 1.00 92.44 92 GLY A N 1
ATOM 743 C CA . GLY A 1 92 ? -9.578 -4.145 10.185 1.00 92.44 92 GLY A CA 1
ATOM 744 C C . GLY A 1 92 ? -8.095 -4.430 10.421 1.00 92.44 92 GLY A C 1
ATOM 745 O O . GLY A 1 92 ? -7.311 -4.616 9.494 1.00 92.44 92 GLY A O 1
ATOM 746 N N . LEU A 1 93 ? -7.704 -4.427 11.699 1.00 91.69 93 LEU A N 1
ATOM 747 C CA . LEU A 1 93 ? -6.305 -4.355 12.144 1.00 91.69 93 LEU A CA 1
ATOM 748 C C . LEU A 1 93 ? -5.402 -5.488 11.640 1.00 91.69 93 LEU A C 1
ATOM 750 O O . LEU A 1 93 ? -4.214 -5.253 11.438 1.00 91.69 93 LEU A O 1
ATOM 754 N N . THR A 1 94 ? -5.942 -6.689 11.416 1.00 91.50 94 THR A N 1
ATOM 755 C CA . THR A 1 94 ? -5.154 -7.833 10.926 1.00 91.50 94 THR A CA 1
ATOM 756 C C . THR A 1 94 ? -4.538 -7.555 9.557 1.00 91.50 94 THR A C 1
ATOM 758 O O . THR A 1 94 ? -3.415 -7.972 9.299 1.00 91.50 94 THR A O 1
ATOM 761 N N . ALA A 1 95 ? -5.208 -6.768 8.709 1.00 95.06 95 ALA A N 1
ATOM 762 C CA . ALA A 1 95 ? -4.697 -6.424 7.385 1.00 95.06 95 ALA A CA 1
ATOM 763 C C . ALA A 1 95 ? -3.406 -5.600 7.407 1.00 95.06 95 ALA A C 1
ATOM 765 O O . ALA A 1 95 ? -2.671 -5.607 6.420 1.00 95.06 95 ALA A O 1
ATOM 766 N N . LEU A 1 96 ? -3.118 -4.891 8.503 1.00 94.81 96 LEU A N 1
ATOM 767 C CA . LEU A 1 96 ? -1.877 -4.131 8.606 1.00 94.81 96 LEU A CA 1
ATOM 768 C C . LEU A 1 96 ? -0.666 -5.068 8.662 1.00 94.81 96 LEU A C 1
ATOM 770 O O . LEU A 1 96 ? 0.304 -4.852 7.940 1.00 94.81 96 LEU A O 1
ATOM 774 N N . GLU A 1 97 ? -0.739 -6.120 9.479 1.00 95.31 97 GLU A N 1
ATOM 775 C CA . GLU A 1 97 ? 0.313 -7.136 9.566 1.00 95.31 97 GLU A CA 1
ATOM 776 C C . GLU A 1 97 ? 0.463 -7.884 8.237 1.00 95.31 97 GLU A C 1
ATOM 778 O O . GLU A 1 97 ? 1.569 -7.952 7.701 1.00 95.31 97 GLU A O 1
ATOM 783 N N . GLU A 1 98 ? -0.647 -8.371 7.664 1.00 96.75 98 GLU A N 1
ATOM 784 C CA . GLU A 1 98 ? -0.651 -9.061 6.364 1.00 96.75 98 GLU A CA 1
ATOM 785 C C . GLU A 1 98 ? 0.042 -8.220 5.281 1.00 96.75 98 GLU A C 1
ATOM 787 O O . GLU A 1 98 ? 0.873 -8.715 4.517 1.00 96.75 98 GLU A O 1
ATOM 792 N N . GLY A 1 99 ? -0.293 -6.931 5.252 1.00 97.69 99 GLY A N 1
ATOM 793 C CA . GLY A 1 99 ? 0.241 -5.952 4.326 1.00 97.69 99 GLY A CA 1
ATOM 794 C C . GLY A 1 99 ? 1.728 -5.667 4.504 1.00 97.69 99 GLY A C 1
ATOM 795 O O . GLY A 1 99 ? 2.465 -5.631 3.522 1.00 97.69 99 GLY A O 1
ATOM 796 N N . LEU A 1 100 ? 2.189 -5.503 5.747 1.00 97.44 100 LEU A N 1
ATOM 797 C CA . LEU A 1 100 ? 3.604 -5.268 6.051 1.00 97.44 100 LEU A CA 1
ATOM 798 C C . LEU A 1 100 ? 4.468 -6.488 5.717 1.00 97.44 100 LEU A C 1
ATOM 800 O O . LEU A 1 100 ? 5.557 -6.333 5.163 1.00 97.44 100 LEU A O 1
ATOM 804 N N . ILE A 1 101 ? 3.970 -7.698 5.993 1.00 97.81 101 ILE A N 1
ATOM 805 C CA . ILE A 1 101 ? 4.629 -8.948 5.594 1.00 97.81 101 ILE A CA 1
ATOM 806 C C . ILE A 1 101 ? 4.732 -9.019 4.065 1.00 97.81 101 ILE A C 1
ATOM 808 O O . ILE A 1 101 ? 5.801 -9.325 3.536 1.00 97.81 101 ILE A O 1
ATOM 812 N N . ALA A 1 102 ? 3.657 -8.686 3.342 1.00 98.00 102 ALA A N 1
ATOM 813 C CA . ALA A 1 102 ? 3.679 -8.641 1.884 1.00 98.00 102 ALA A CA 1
ATOM 814 C C . ALA A 1 102 ? 4.677 -7.595 1.359 1.00 98.00 102 ALA A C 1
ATOM 816 O O . ALA A 1 102 ? 5.529 -7.934 0.541 1.00 98.00 102 ALA A O 1
ATOM 817 N N . LEU A 1 103 ? 4.639 -6.354 1.853 1.00 98.25 103 LEU A N 1
ATOM 818 C CA . LEU A 1 103 ? 5.572 -5.298 1.448 1.00 98.25 103 LEU A CA 1
ATOM 819 C C . LEU A 1 103 ? 7.033 -5.712 1.687 1.00 98.25 103 LEU A C 1
ATOM 821 O O . LEU A 1 103 ? 7.870 -5.562 0.798 1.00 98.25 103 LEU A O 1
ATOM 825 N N . SER A 1 104 ? 7.330 -6.301 2.849 1.00 97.88 104 SER A N 1
ATOM 826 C CA . SER A 1 104 ? 8.658 -6.836 3.168 1.00 97.88 104 SER A CA 1
ATOM 827 C C . SER A 1 104 ? 9.087 -7.944 2.202 1.00 97.88 104 SER A C 1
ATOM 829 O O . SER A 1 104 ? 10.229 -7.936 1.730 1.00 97.88 104 SER A O 1
ATOM 831 N N . PHE A 1 105 ? 8.176 -8.857 1.846 1.00 97.56 105 PHE A N 1
ATOM 832 C CA . PHE A 1 105 ? 8.427 -9.870 0.823 1.00 97.56 105 PHE A CA 1
ATOM 833 C C . PHE A 1 105 ? 8.801 -9.226 -0.516 1.00 97.56 105 PHE A C 1
ATOM 835 O O . PHE A 1 105 ? 9.820 -9.594 -1.093 1.00 97.56 105 PHE A O 1
ATOM 842 N N . PHE A 1 106 ? 8.024 -8.250 -0.995 1.00 98.06 106 PHE A N 1
ATOM 843 C CA . PHE A 1 106 ? 8.268 -7.583 -2.277 1.00 98.06 106 PHE A CA 1
ATOM 844 C C . PHE A 1 106 ? 9.629 -6.870 -2.309 1.00 98.06 106 PHE A C 1
ATOM 846 O O . PHE A 1 106 ? 10.396 -7.071 -3.251 1.00 98.06 106 PHE A O 1
ATOM 853 N N . LEU A 1 107 ? 9.959 -6.116 -1.255 1.00 97.75 107 LEU A N 1
ATOM 854 C CA . LEU A 1 107 ? 11.241 -5.412 -1.120 1.00 97.75 107 LEU A CA 1
ATOM 855 C C . LEU A 1 107 ? 12.439 -6.369 -1.041 1.00 97.75 107 LEU A C 1
ATOM 857 O O . LEU A 1 107 ? 13.507 -6.068 -1.564 1.00 97.75 107 LEU A O 1
ATOM 861 N N . THR A 1 108 ? 12.269 -7.530 -0.405 1.00 97.25 108 THR A N 1
ATOM 862 C CA . THR A 1 108 ? 13.330 -8.544 -0.282 1.00 97.25 108 THR A CA 1
ATOM 863 C C . THR A 1 108 ? 13.493 -9.347 -1.570 1.00 97.25 108 THR A C 1
ATOM 865 O O . THR A 1 108 ? 14.603 -9.724 -1.944 1.00 97.25 108 THR A O 1
ATOM 868 N N . ARG A 1 109 ? 12.383 -9.645 -2.251 1.00 97.12 109 ARG A N 1
ATOM 869 C CA . ARG A 1 109 ? 12.366 -10.475 -3.455 1.00 97.12 109 ARG A CA 1
ATOM 870 C C . ARG A 1 109 ? 12.884 -9.726 -4.681 1.00 97.12 109 ARG A C 1
ATOM 872 O O . ARG A 1 109 ? 13.559 -10.350 -5.497 1.00 97.12 109 ARG A O 1
ATOM 879 N N . TRP A 1 110 ? 12.572 -8.435 -4.791 1.00 97.62 110 TRP A N 1
ATOM 880 C CA . TRP A 1 110 ? 12.933 -7.573 -5.921 1.00 97.62 110 TRP A CA 1
ATOM 881 C C . TRP A 1 110 ? 13.495 -6.226 -5.450 1.00 97.62 110 TRP A C 1
ATOM 883 O O . TRP A 1 110 ? 12.886 -5.187 -5.702 1.00 97.62 110 TRP A O 1
ATOM 893 N N . PRO A 1 111 ? 14.646 -6.216 -4.758 1.00 96.69 111 PRO A N 1
ATOM 894 C CA . PRO A 1 111 ? 15.200 -4.989 -4.192 1.00 96.69 111 PRO A CA 1
ATOM 895 C C . PRO A 1 111 ? 15.509 -3.941 -5.267 1.00 96.69 111 PRO A C 1
ATOM 897 O O . PRO A 1 111 ? 15.207 -2.767 -5.073 1.00 96.69 111 PRO A O 1
ATOM 900 N N . GLU A 1 112 ? 16.034 -4.352 -6.422 1.00 95.31 112 GLU A N 1
ATOM 901 C CA . GLU A 1 112 ? 16.376 -3.426 -7.509 1.00 95.31 112 GLU A CA 1
ATOM 902 C C .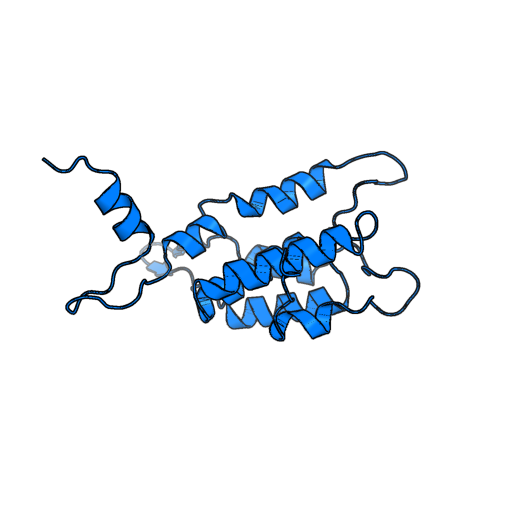 GLU A 1 112 ? 15.190 -3.164 -8.449 1.00 95.31 112 GLU A C 1
ATOM 904 O O . GLU A 1 112 ? 14.980 -2.028 -8.864 1.00 95.31 112 GLU A O 1
ATOM 909 N N . ASP A 1 113 ? 14.372 -4.184 -8.737 1.00 96.94 113 ASP A N 1
ATOM 910 C CA . ASP A 1 113 ? 13.361 -4.101 -9.801 1.00 96.94 113 ASP A CA 1
ATOM 911 C C . ASP A 1 113 ? 12.039 -3.439 -9.375 1.00 96.94 113 ASP A C 1
ATOM 913 O O . ASP A 1 113 ? 11.311 -2.940 -10.238 1.00 96.94 113 ASP A O 1
ATOM 917 N N . ILE A 1 114 ? 11.689 -3.451 -8.080 1.00 98.31 114 ILE A N 1
ATOM 918 C CA . ILE A 1 114 ? 10.404 -2.918 -7.599 1.00 98.31 114 ILE A CA 1
ATOM 919 C C . ILE A 1 114 ? 10.308 -1.400 -7.779 1.00 98.31 114 ILE A C 1
ATOM 921 O O . ILE A 1 114 ? 11.258 -0.666 -7.505 1.00 98.31 114 ILE A O 1
ATOM 925 N N . HIS A 1 115 ? 9.138 -0.917 -8.195 1.00 98.38 115 HIS A N 1
ATOM 926 C CA . HIS A 1 115 ? 8.907 0.507 -8.435 1.00 98.38 115 HIS A CA 1
ATOM 927 C C . HIS A 1 115 ? 8.500 1.264 -7.157 1.00 98.38 115 HIS A C 1
ATOM 929 O O . HIS A 1 115 ? 7.800 0.701 -6.310 1.00 98.38 115 HIS A O 1
ATOM 935 N N . PRO A 1 116 ? 8.880 2.546 -7.005 1.00 97.88 116 PRO A N 1
ATOM 936 C CA . PRO A 1 116 ? 9.921 3.240 -7.770 1.00 97.88 116 PRO A CA 1
ATOM 937 C C . PRO A 1 116 ? 11.303 2.603 -7.546 1.00 97.88 116 PRO A C 1
ATOM 939 O O . PRO A 1 116 ? 11.604 2.171 -6.430 1.00 97.88 116 PRO A O 1
ATOM 942 N N . GLN A 1 117 ? 12.125 2.518 -8.593 1.00 97.12 117 GLN A N 1
ATOM 943 C CA . GLN A 1 117 ? 13.471 1.929 -8.523 1.00 97.12 117 GLN A CA 1
ATOM 944 C C . GLN A 1 117 ? 14.470 2.868 -7.823 1.00 97.12 117 GLN A C 1
ATOM 946 O O . GLN A 1 117 ? 14.169 4.037 -7.598 1.00 97.12 117 GLN A O 1
ATOM 951 N N . LEU A 1 118 ? 15.631 2.343 -7.413 1.00 97.12 118 LEU A N 1
ATOM 952 C CA . LEU A 1 118 ? 16.695 3.128 -6.754 1.00 97.12 118 LEU A CA 1
ATOM 953 C C . LEU A 1 118 ? 17.612 3.865 -7.731 1.00 97.12 118 LEU A C 1
ATOM 955 O O . LEU A 1 118 ? 18.379 4.724 -7.305 1.00 97.12 118 LEU A O 1
ATOM 959 N N . TYR A 1 119 ? 17.581 3.478 -9.003 1.00 95.06 119 TYR A N 1
ATOM 960 C CA . TYR A 1 119 ? 18.416 4.048 -10.044 1.00 95.06 119 TYR A CA 1
ATOM 961 C C . TYR A 1 119 ? 17.532 4.586 -11.162 1.00 95.06 119 TYR A C 1
ATOM 963 O O . TYR A 1 119 ? 16.604 3.897 -11.587 1.00 95.06 119 TYR A O 1
ATOM 971 N N . ASP A 1 120 ? 17.863 5.775 -11.654 1.00 89.94 120 ASP A N 1
ATOM 972 C CA . ASP A 1 120 ? 17.270 6.376 -12.846 1.00 89.94 120 ASP A CA 1
ATOM 973 C C . ASP A 1 120 ? 18.384 6.710 -13.841 1.00 89.94 120 ASP A C 1
ATOM 975 O O . ASP A 1 120 ? 19.407 7.282 -13.475 1.00 89.94 120 ASP A O 1
ATOM 979 N N . GLU A 1 121 ? 18.243 6.242 -15.081 1.00 89.31 121 GLU A N 1
ATOM 980 C CA . GLU A 1 121 ? 19.269 6.333 -16.137 1.00 89.31 121 GLU A CA 1
ATOM 981 C C . GLU A 1 121 ? 20.708 5.937 -15.706 1.00 89.31 121 GLU A C 1
ATOM 983 O O . GLU A 1 121 ? 21.695 6.362 -16.304 1.00 89.31 121 GLU A O 1
ATOM 988 N N . GLY A 1 122 ? 20.840 5.063 -14.699 1.00 92.38 122 GLY A N 1
ATOM 989 C CA . GLY A 1 122 ? 22.123 4.586 -14.163 1.00 92.38 122 GLY A CA 1
ATOM 990 C C . GLY A 1 122 ? 22.676 5.393 -12.983 1.00 92.38 122 GLY A C 1
ATOM 991 O O . GLY A 1 122 ? 23.657 4.966 -12.374 1.00 92.38 122 GLY A O 1
ATOM 992 N N . GLU A 1 123 ? 22.032 6.497 -12.615 1.00 96.00 123 GLU A N 1
ATOM 993 C CA . GLU A 1 123 ? 22.364 7.301 -11.441 1.00 96.00 123 GLU A CA 1
ATOM 994 C C . GLU A 1 123 ? 21.538 6.856 -10.233 1.00 96.00 123 GLU A C 1
ATOM 996 O O . GLU A 1 123 ? 20.354 6.549 -10.351 1.00 96.00 123 GLU A O 1
ATOM 1001 N N . PHE A 1 124 ? 22.162 6.800 -9.055 1.00 97.06 124 PHE A N 1
ATOM 1002 C CA . PHE A 1 124 ? 21.462 6.447 -7.819 1.00 97.06 124 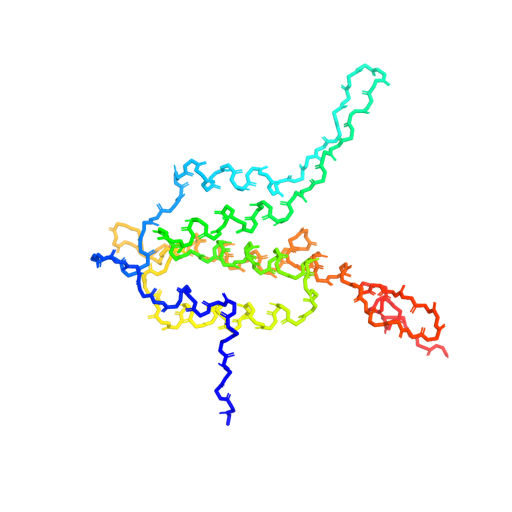PHE A CA 1
ATOM 1003 C C . PHE A 1 124 ? 20.577 7.615 -7.358 1.00 97.06 124 PHE A C 1
ATOM 1005 O O . PHE A 1 124 ? 21.083 8.600 -6.816 1.00 97.06 124 PHE A O 1
ATOM 1012 N N . ASP A 1 125 ? 19.261 7.476 -7.529 1.00 96.19 125 ASP A N 1
ATOM 1013 C CA . ASP A 1 125 ? 18.241 8.421 -7.070 1.00 96.19 125 ASP A CA 1
ATOM 1014 C C . ASP A 1 125 ? 17.163 7.691 -6.243 1.00 96.19 125 ASP A C 1
ATOM 1016 O O . ASP A 1 125 ? 16.151 7.210 -6.762 1.00 96.19 125 ASP A O 1
ATOM 1020 N N . PRO A 1 126 ? 17.346 7.596 -4.915 1.00 96.50 126 PRO A N 1
ATOM 1021 C CA . PRO A 1 126 ? 16.403 6.905 -4.049 1.00 96.50 126 PRO A CA 1
ATOM 1022 C C . PRO A 1 126 ? 15.187 7.763 -3.672 1.00 96.50 126 PRO A C 1
ATOM 1024 O O . PRO A 1 126 ? 14.330 7.278 -2.927 1.00 96.50 126 PRO A O 1
ATOM 1027 N N . LEU A 1 127 ? 15.100 9.030 -4.102 1.00 97.06 127 LEU A N 1
ATOM 1028 C CA . LEU A 1 127 ? 14.130 9.987 -3.557 1.00 97.06 127 LEU A CA 1
ATOM 1029 C C . LEU A 1 127 ? 12.687 9.530 -3.768 1.00 97.06 127 LEU A C 1
ATOM 1031 O O . LEU A 1 127 ? 11.886 9.574 -2.832 1.00 97.06 127 LEU A O 1
ATOM 1035 N N . MET A 1 128 ? 12.355 9.026 -4.959 1.00 96.25 128 MET A N 1
ATOM 1036 C CA . MET A 1 128 ? 11.006 8.527 -5.238 1.00 96.25 128 MET A CA 1
ATOM 1037 C C . MET A 1 128 ? 10.630 7.337 -4.354 1.00 96.25 128 MET A C 1
ATOM 1039 O O . MET A 1 128 ? 9.504 7.265 -3.856 1.00 96.25 128 MET A O 1
ATOM 1043 N N . ARG A 1 129 ? 11.569 6.415 -4.114 1.00 97.81 129 ARG A N 1
ATOM 1044 C CA . ARG A 1 129 ? 11.332 5.258 -3.246 1.00 97.81 129 ARG A CA 1
ATOM 1045 C C . ARG A 1 129 ? 11.201 5.668 -1.780 1.00 97.81 129 ARG A C 1
ATOM 1047 O O . ARG A 1 129 ? 10.322 5.155 -1.091 1.00 97.81 129 ARG A O 1
ATOM 1054 N N . ILE A 1 130 ? 12.036 6.598 -1.315 1.00 97.88 130 ILE A N 1
ATOM 1055 C CA . ILE A 1 130 ? 11.938 7.170 0.034 1.00 97.88 130 ILE A CA 1
ATOM 1056 C C . ILE A 1 130 ? 10.558 7.801 0.227 1.00 97.88 130 ILE A C 1
ATOM 1058 O O . ILE A 1 130 ? 9.876 7.483 1.196 1.00 97.88 130 ILE A O 1
ATOM 1062 N N . ASN A 1 131 ? 10.106 8.619 -0.725 1.00 97.19 131 ASN A N 1
ATOM 1063 C CA . ASN A 1 131 ? 8.788 9.246 -0.663 1.00 97.19 131 ASN A CA 1
ATOM 1064 C C . ASN A 1 131 ? 7.661 8.207 -0.640 1.00 97.19 131 ASN A C 1
ATOM 1066 O O . ASN A 1 131 ? 6.757 8.318 0.180 1.00 97.19 131 ASN A O 1
ATOM 1070 N N . ALA A 1 132 ? 7.746 7.161 -1.469 1.00 97.81 132 ALA A N 1
ATOM 1071 C CA . ALA A 1 132 ? 6.772 6.075 -1.457 1.00 97.81 132 ALA A CA 1
ATOM 1072 C C . ALA A 1 132 ? 6.699 5.367 -0.093 1.00 97.81 132 ALA A C 1
ATOM 1074 O O . ALA A 1 132 ? 5.608 5.052 0.365 1.00 97.81 132 ALA A O 1
ATOM 1075 N N . LEU A 1 133 ? 7.835 5.126 0.569 1.00 97.94 133 LEU A N 1
ATOM 1076 C CA . LEU A 1 133 ? 7.864 4.495 1.893 1.00 97.94 133 LEU A CA 1
ATOM 1077 C C . LEU A 1 133 ? 7.397 5.438 3.011 1.00 97.94 133 LEU A C 1
ATOM 1079 O O . LEU A 1 133 ? 6.753 4.971 3.948 1.00 97.94 133 LEU A O 1
ATOM 1083 N N . ASN A 1 134 ? 7.653 6.744 2.897 1.00 97.44 134 ASN A N 1
ATOM 1084 C CA . ASN A 1 134 ? 7.186 7.749 3.859 1.00 97.44 134 ASN A CA 1
ATOM 1085 C C . ASN A 1 134 ? 5.651 7.823 3.946 1.00 97.44 134 ASN A C 1
ATOM 1087 O O . ASN A 1 134 ? 5.121 8.227 4.978 1.00 97.44 134 ASN A O 1
ATOM 1091 N N . GLU A 1 135 ? 4.918 7.359 2.928 1.00 95.00 135 GLU A N 1
ATOM 1092 C CA . GLU A 1 135 ? 3.454 7.207 2.987 1.00 95.00 135 GLU A CA 1
ATOM 1093 C C . GLU A 1 135 ? 2.991 6.272 4.121 1.00 95.00 135 GLU A C 1
ATOM 1095 O O . GLU A 1 135 ? 1.851 6.363 4.585 1.00 95.00 135 GLU A O 1
ATOM 1100 N N . LEU A 1 136 ? 3.869 5.389 4.621 1.00 96.62 136 LEU A N 1
ATOM 1101 C CA . LEU A 1 136 ? 3.588 4.574 5.806 1.00 96.62 136 LEU A CA 1
ATOM 1102 C C . LEU A 1 136 ? 3.459 5.404 7.093 1.00 96.62 136 LEU A C 1
ATOM 1104 O O . LEU A 1 136 ? 2.878 4.927 8.069 1.00 96.62 136 LEU A O 1
ATOM 1108 N N . GLU A 1 137 ? 3.976 6.632 7.099 1.00 95.38 137 GLU A N 1
ATOM 1109 C CA . GLU A 1 137 ? 3.952 7.549 8.240 1.00 95.38 137 GLU A CA 1
ATOM 1110 C C . GLU A 1 137 ? 2.866 8.629 8.120 1.00 95.38 137 GLU A C 1
ATOM 1112 O O . GLU A 1 137 ? 2.652 9.398 9.061 1.00 95.38 137 GLU A O 1
ATOM 1117 N N . ASP A 1 138 ? 2.130 8.679 7.004 1.00 93.25 138 ASP A N 1
ATOM 1118 C CA . ASP A 1 138 ? 1.133 9.722 6.781 1.00 93.25 138 ASP A CA 1
ATOM 1119 C C . ASP A 1 138 ? -0.051 9.603 7.760 1.00 93.25 138 ASP A C 1
ATOM 1121 O O . ASP A 1 138 ? -0.836 8.644 7.752 1.00 93.25 138 ASP A O 1
ATOM 1125 N N . ILE A 1 139 ? -0.212 10.641 8.588 1.00 91.88 139 ILE A N 1
ATOM 1126 C CA . ILE A 1 139 ? -1.296 10.805 9.565 1.00 91.88 139 ILE A CA 1
ATOM 1127 C C . ILE A 1 139 ? -2.679 10.943 8.917 1.00 91.88 139 ILE A C 1
ATOM 1129 O O . ILE A 1 139 ? -3.685 10.678 9.583 1.00 91.88 139 ILE A O 1
ATOM 1133 N N . HIS A 1 140 ? -2.737 11.352 7.650 1.00 89.81 140 HIS A N 1
ATOM 1134 C CA . HIS A 1 140 ? -3.943 11.399 6.824 1.00 89.81 140 HIS A CA 1
ATOM 1135 C C . HIS A 1 140 ? -4.085 10.151 5.933 1.00 89.81 140 HIS A C 1
ATOM 1137 O O . HIS A 1 140 ? -5.162 9.896 5.385 1.00 89.81 140 HIS A O 1
ATOM 1143 N N . GLY A 1 141 ? -3.027 9.344 5.863 1.00 92.81 141 GLY A N 1
ATOM 1144 C CA . GLY A 1 141 ? -2.911 8.099 5.125 1.00 92.81 141 GLY A CA 1
ATOM 1145 C C . GLY A 1 141 ? -3.119 6.878 6.016 1.00 92.81 141 GLY A C 1
ATOM 1146 O O . GLY A 1 141 ? -4.098 6.788 6.763 1.00 92.81 141 GLY A O 1
ATOM 1147 N N . ILE A 1 142 ? -2.196 5.915 5.946 1.00 94.94 142 ILE A N 1
ATOM 1148 C CA . ILE A 1 142 ? -2.342 4.629 6.641 1.00 94.94 142 ILE A CA 1
ATOM 1149 C C . ILE A 1 142 ? -2.391 4.776 8.170 1.00 94.94 142 ILE A C 1
ATOM 1151 O O . ILE A 1 142 ? -3.132 4.047 8.832 1.00 94.94 142 ILE A O 1
ATOM 1155 N N . ILE A 1 143 ? -1.681 5.753 8.749 1.00 95.44 143 ILE A N 1
ATOM 1156 C CA . ILE A 1 143 ? -1.738 6.017 10.193 1.00 95.44 143 ILE A CA 1
ATOM 1157 C C . ILE A 1 143 ? -3.110 6.577 10.572 1.00 95.44 143 ILE A C 1
ATOM 1159 O O . ILE A 1 143 ? -3.676 6.199 11.603 1.00 95.44 143 ILE A O 1
ATOM 1163 N N . GLY A 1 144 ? -3.685 7.440 9.734 1.00 94.12 144 GLY A N 1
ATOM 1164 C CA . GLY A 1 144 ? -5.055 7.923 9.896 1.00 94.12 144 GLY A CA 1
ATOM 1165 C C . GLY A 1 144 ? -6.072 6.783 9.838 1.00 94.12 144 GLY A C 1
ATOM 1166 O O . GLY A 1 144 ? -6.937 6.668 10.713 1.00 94.12 144 GLY A O 1
ATOM 1167 N N . ASP A 1 145 ? -5.925 5.901 8.851 1.00 95.12 145 ASP A N 1
ATOM 1168 C CA . ASP A 1 145 ? -6.770 4.722 8.647 1.00 95.12 145 ASP A CA 1
ATOM 1169 C C . ASP A 1 145 ? -6.714 3.775 9.856 1.00 95.12 145 ASP A C 1
ATOM 1171 O O . ASP A 1 145 ? -7.755 3.321 10.336 1.00 95.12 145 ASP A O 1
ATOM 1175 N N . LEU A 1 146 ? -5.513 3.544 10.398 1.00 95.50 146 LEU A N 1
ATOM 1176 C CA . LEU A 1 146 ? -5.259 2.729 11.587 1.00 95.50 146 LEU A CA 1
ATOM 1177 C C . LEU A 1 146 ? -5.900 3.331 12.839 1.00 95.50 146 LEU A C 1
ATOM 1179 O O . LEU A 1 146 ? -6.605 2.652 13.586 1.00 95.50 146 LEU A O 1
ATOM 1183 N N . ARG A 1 147 ? -5.695 4.630 13.068 1.00 94.88 147 ARG A N 1
ATOM 1184 C CA . ARG A 1 147 ? -6.239 5.345 14.233 1.00 94.88 147 ARG A CA 1
ATOM 1185 C C . ARG A 1 147 ? -7.767 5.327 14.269 1.00 94.88 147 ARG A C 1
ATOM 1187 O O . ARG A 1 147 ? -8.346 5.362 15.357 1.00 94.88 147 ARG A O 1
ATOM 1194 N N . ASN A 1 148 ? -8.410 5.277 13.107 1.00 94.38 148 ASN A N 1
ATOM 1195 C CA . ASN A 1 148 ? -9.864 5.251 12.984 1.00 94.38 148 ASN A CA 1
ATOM 1196 C C . ASN A 1 148 ? -10.466 3.838 13.043 1.00 94.38 148 ASN A C 1
ATOM 1198 O O . ASN A 1 148 ? -11.690 3.721 13.066 1.00 94.38 148 ASN A O 1
ATOM 1202 N N . GLN A 1 149 ? -9.651 2.780 13.135 1.00 95.31 149 GLN A N 1
ATOM 1203 C CA . GLN A 1 149 ? -10.158 1.420 13.308 1.00 95.31 149 GLN A CA 1
ATOM 1204 C C . GLN A 1 149 ? -10.923 1.264 14.618 1.00 95.31 149 GLN A C 1
ATOM 1206 O O . GLN A 1 149 ? -10.477 1.717 15.678 1.00 95.31 149 GLN A O 1
ATOM 1211 N N . LEU A 1 150 ? -12.071 0.593 14.535 1.00 92.38 150 LEU A N 1
ATOM 1212 C CA . LEU A 1 150 ? -12.862 0.211 15.696 1.00 92.38 150 LEU A CA 1
ATOM 1213 C C . LEU A 1 150 ? -12.192 -0.961 16.414 1.00 92.38 150 LEU A C 1
ATOM 1215 O O . LEU A 1 150 ? -11.848 -1.970 15.802 1.00 92.38 150 LEU A O 1
ATOM 1219 N N . LEU A 1 151 ? -12.057 -0.845 17.731 1.00 89.75 151 LEU A N 1
ATOM 1220 C CA . LEU A 1 151 ? -11.647 -1.955 18.581 1.00 89.75 151 LEU A CA 1
ATOM 1221 C C . LEU A 1 151 ? -12.840 -2.887 18.863 1.00 89.75 151 LEU A C 1
ATOM 1223 O O . LEU A 1 151 ? -14.000 -2.485 18.684 1.00 89.75 151 LEU A O 1
ATOM 1227 N N . PRO A 1 152 ? -12.585 -4.133 19.308 1.00 88.75 152 PRO A N 1
ATOM 1228 C CA . PRO A 1 152 ? -13.637 -5.024 19.776 1.00 88.75 152 PRO A CA 1
ATOM 1229 C C . PRO A 1 152 ? -14.501 -4.357 20.846 1.00 88.75 152 PRO A C 1
ATOM 1231 O O . PRO A 1 152 ? -14.017 -3.576 21.669 1.00 88.75 152 PRO A O 1
ATOM 1234 N N . LYS A 1 153 ? -15.797 -4.673 20.844 1.00 90.56 153 LYS A N 1
ATOM 1235 C CA . LYS A 1 153 ? -16.719 -4.154 21.855 1.00 90.56 153 LYS A CA 1
ATOM 1236 C C . LYS A 1 153 ? -16.326 -4.668 23.238 1.00 90.56 153 LYS A C 1
ATOM 1238 O O . LYS A 1 153 ? -16.111 -5.864 23.415 1.00 90.56 153 LYS A O 1
ATOM 1243 N N . ALA A 1 154 ? -16.318 -3.776 24.220 1.00 87.06 154 ALA A N 1
ATOM 1244 C CA . ALA A 1 154 ? -16.101 -4.105 25.623 1.00 87.06 154 ALA A CA 1
ATOM 1245 C C . ALA A 1 154 ? -17.135 -3.365 26.477 1.00 87.06 154 ALA A C 1
ATOM 1247 O O . ALA A 1 154 ? -17.361 -2.172 26.281 1.00 87.06 154 ALA A O 1
ATOM 1248 N N . ALA A 1 155 ? -17.798 -4.081 27.392 1.00 87.00 155 ALA A N 1
ATOM 1249 C CA . ALA A 1 155 ? -18.817 -3.523 28.291 1.00 87.00 155 ALA A CA 1
ATOM 1250 C C . ALA A 1 155 ? -19.875 -2.643 27.578 1.00 87.00 155 ALA A C 1
ATOM 1252 O O . ALA A 1 155 ? -20.221 -1.558 28.035 1.00 87.00 155 ALA A O 1
ATOM 1253 N N . GLY A 1 156 ? -20.358 -3.085 26.410 1.00 89.38 156 GLY A N 1
ATOM 1254 C CA . GLY A 1 156 ? -21.374 -2.366 25.627 1.00 89.38 156 GLY A CA 1
ATOM 1255 C C . GLY A 1 156 ? -20.870 -1.146 24.846 1.00 89.38 156 GLY A C 1
ATOM 1256 O O . GLY A 1 156 ? -21.650 -0.546 24.114 1.00 89.38 156 GLY A O 1
ATOM 1257 N N . THR A 1 157 ? -19.583 -0.802 24.936 1.00 88.44 157 THR A N 1
ATOM 1258 C CA . THR A 1 157 ? -18.986 0.340 24.229 1.00 88.44 157 THR A CA 1
ATOM 1259 C C . THR A 1 157 ? -18.070 -0.139 23.108 1.00 88.44 157 THR A C 1
ATOM 1261 O O . THR A 1 157 ? -17.380 -1.152 23.235 1.00 88.44 157 THR A O 1
ATOM 1264 N N . GLN A 1 158 ? -18.054 0.603 22.001 1.00 91.62 158 GLN A N 1
ATOM 1265 C CA . GLN A 1 158 ? -17.078 0.444 20.931 1.00 91.62 158 GLN A CA 1
ATOM 1266 C C . GLN A 1 158 ? -16.353 1.767 20.733 1.00 91.62 158 GLN A C 1
ATOM 1268 O O . GLN A 1 158 ? -16.987 2.801 20.538 1.00 91.62 158 GLN A O 1
ATOM 1273 N N . ILE A 1 159 ? -15.029 1.730 20.800 1.00 93.06 159 ILE A N 1
ATOM 1274 C CA . ILE A 1 159 ? -14.180 2.905 20.621 1.00 93.06 159 ILE A CA 1
ATOM 1275 C C . ILE A 1 159 ? -13.211 2.669 19.472 1.00 93.06 159 ILE A C 1
ATOM 1277 O O . ILE A 1 159 ? -12.941 1.529 19.094 1.00 93.06 159 ILE A O 1
ATOM 1281 N N . THR A 1 160 ? -12.666 3.751 18.930 1.00 94.44 160 THR A N 1
ATOM 1282 C CA . THR A 1 160 ? -11.570 3.666 17.966 1.00 94.44 160 THR A CA 1
ATOM 1283 C C . THR A 1 160 ? -10.225 3.539 18.673 1.00 94.44 160 THR A C 1
ATOM 1285 O O . THR A 1 160 ? -10.077 3.939 19.835 1.00 94.44 160 THR A O 1
ATOM 1288 N N . LEU A 1 161 ? -9.211 3.059 17.952 1.00 92.69 161 LEU A N 1
ATOM 1289 C CA . LEU A 1 161 ? -7.833 3.023 18.442 1.00 92.69 161 LEU A CA 1
ATOM 1290 C C . LEU A 1 161 ? -7.346 4.415 18.885 1.00 92.69 161 LEU A C 1
ATOM 1292 O O . LEU A 1 161 ? -6.687 4.549 19.915 1.00 92.69 161 LEU A O 1
ATOM 1296 N N . LYS A 1 162 ? -7.740 5.476 18.171 1.00 93.19 162 LYS A N 1
ATOM 1297 C CA . LYS A 1 162 ? -7.462 6.870 18.549 1.00 93.19 162 LYS A CA 1
ATOM 1298 C C . LYS A 1 162 ? -7.968 7.214 19.951 1.00 93.19 162 LYS A C 1
ATOM 1300 O O . LYS A 1 162 ? -7.238 7.844 20.716 1.00 93.19 162 LYS A O 1
ATOM 1305 N N . ILE A 1 163 ? -9.210 6.848 20.275 1.00 91.81 163 ILE A N 1
ATOM 1306 C CA . ILE A 1 163 ? -9.810 7.127 21.590 1.00 91.81 163 ILE A CA 1
ATOM 1307 C C . ILE A 1 163 ? -9.091 6.319 22.669 1.00 91.81 163 ILE A C 1
ATOM 1309 O O . ILE A 1 163 ? -8.744 6.873 23.711 1.00 91.81 163 ILE A O 1
ATOM 1313 N N . PHE A 1 164 ? -8.812 5.045 22.391 1.00 90.31 164 PHE A N 1
ATOM 1314 C CA . PHE A 1 164 ? -8.088 4.169 23.304 1.00 90.31 164 PHE A CA 1
ATOM 1315 C C . PHE A 1 164 ? -6.714 4.740 23.676 1.00 90.31 164 PHE A C 1
ATOM 1317 O O . PHE A 1 164 ? -6.445 4.975 24.854 1.00 90.31 164 PHE A O 1
ATOM 1324 N N . VAL A 1 165 ? -5.882 5.074 22.685 1.00 88.31 165 VAL A N 1
ATOM 1325 C CA . VAL A 1 165 ? -4.549 5.656 22.920 1.00 88.31 165 VAL A CA 1
ATOM 1326 C C . VAL A 1 165 ? -4.649 6.973 23.692 1.00 88.31 165 VAL A C 1
ATOM 1328 O O . VAL A 1 165 ? -3.907 7.180 24.649 1.00 88.31 165 VAL A O 1
ATOM 1331 N N . LYS A 1 166 ? -5.607 7.844 23.343 1.00 89.50 166 LYS A N 1
ATOM 1332 C CA . LYS A 1 166 ? -5.822 9.111 24.061 1.00 89.50 166 LYS A CA 1
ATOM 1333 C C . LYS A 1 166 ? -6.173 8.888 25.537 1.00 89.50 166 LYS A C 1
ATOM 1335 O O . LYS A 1 166 ? -5.695 9.633 26.384 1.00 89.50 166 LYS A O 1
ATOM 1340 N N . SER A 1 167 ? -6.983 7.874 25.845 1.00 85.06 167 SER A N 1
ATOM 1341 C CA . SER A 1 167 ? -7.396 7.561 27.221 1.00 85.06 167 SER A CA 1
ATOM 1342 C C . SER A 1 167 ? -6.252 7.041 28.100 1.00 85.06 167 SER A C 1
ATOM 1344 O O . SER A 1 167 ? -6.274 7.242 29.308 1.00 85.06 167 SER A O 1
ATOM 1346 N N . HIS A 1 168 ? -5.232 6.427 27.492 1.00 77.19 168 HIS A N 1
ATOM 1347 C CA . HIS A 1 168 ? -4.041 5.919 28.177 1.00 77.19 168 HIS A CA 1
ATOM 1348 C C . HIS A 1 168 ? -2.882 6.927 28.249 1.00 77.19 168 HIS A C 1
ATOM 1350 O O . HIS A 1 168 ? -1.925 6.690 28.980 1.00 77.19 168 HIS A O 1
ATOM 1356 N N . ALA A 1 169 ? -2.951 8.034 27.505 1.00 76.75 169 ALA A N 1
ATOM 1357 C CA . ALA A 1 169 ? -1.937 9.089 27.524 1.00 76.75 169 ALA A CA 1
ATOM 1358 C C . ALA A 1 169 ? -2.098 10.074 28.699 1.00 76.75 169 ALA A C 1
ATOM 1360 O O . ALA A 1 169 ? -1.189 10.854 28.973 1.00 76.75 169 ALA A O 1
ATOM 1361 N N . LEU A 1 170 ? -3.247 10.060 29.382 1.00 60.31 170 LEU A N 1
ATOM 1362 C CA . LEU A 1 170 ? -3.471 10.853 30.589 1.00 60.31 170 LEU A CA 1
ATOM 1363 C C . LEU A 1 170 ? -2.944 10.080 31.814 1.00 60.31 170 LEU A C 1
ATOM 1365 O O . LEU A 1 170 ? -3.225 8.881 31.918 1.00 60.31 170 LEU A O 1
ATOM 1369 N N . PRO A 1 171 ? -2.195 10.722 32.735 1.00 55.44 171 PRO A N 1
ATOM 1370 C CA . PRO A 1 171 ? -1.830 10.109 34.008 1.00 55.44 171 PRO A CA 1
ATOM 1371 C C . PRO A 1 171 ? -3.087 9.614 34.724 1.00 55.44 171 PRO A C 1
ATOM 1373 O O . PRO A 1 171 ? -4.122 10.280 34.706 1.00 55.44 171 PRO A O 1
ATOM 1376 N N . ARG A 1 172 ? -3.007 8.430 35.330 1.00 61.41 172 ARG A N 1
ATOM 1377 C CA . ARG A 1 172 ? -4.035 7.984 36.269 1.00 61.41 172 ARG A CA 1
ATOM 1378 C C . ARG A 1 172 ? -3.760 8.703 37.588 1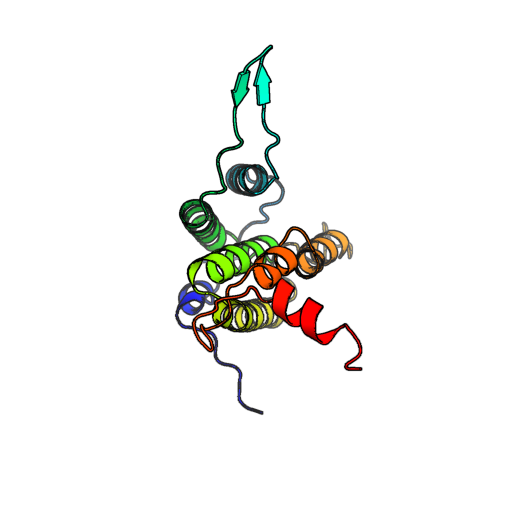.00 61.41 172 ARG A C 1
ATOM 1380 O O . ARG A 1 172 ? -2.704 8.455 38.166 1.00 61.41 172 ARG A O 1
ATOM 1387 N N . ASP A 1 173 ? -4.659 9.604 37.979 1.00 53.25 173 ASP A N 1
ATOM 1388 C CA . ASP A 1 173 ? -4.695 10.181 39.330 1.00 53.25 173 ASP A CA 1
ATOM 1389 C C . ASP A 1 173 ? -4.985 9.099 40.385 1.00 53.25 173 ASP A C 1
ATOM 1391 O O . ASP A 1 173 ? -5.767 8.161 40.079 1.00 53.25 173 ASP A O 1
#

Secondary structure (DSSP, 8-state):
----PPPTTTGGGSSPPSSS-TTB---TT-HHHHHHHHHHSPPPPEEETTEEEPPPPP-HHHHHHHHHHHHTTB-BHHHHHHHHHHHHHHH-THHHHHHHHHHHHHHHH-TTTSBSPSEETTEE--HHHHHHHHGGG-TTTHHHHHHTPBPPPBTTB--BHHHHHHHHSS---

pLDDT: mean 91.33, std 10.74, range [42.38, 98.75]

InterPro domains:
  IPR010657 ImpA, N-terminal [PF06812] (16-137)
  IPR017740 Type VI secretion system protein TssA-like [PTHR37951] (9-169)

Radius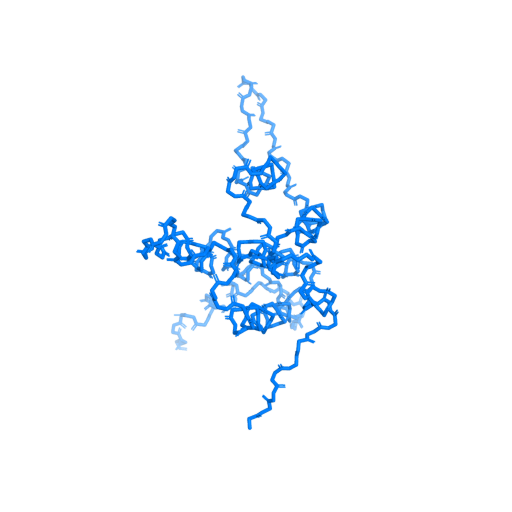 of gyration: 18.83 Å; chains: 1; bounding box: 48×48×59 Å

Sequence (173 aa):
MDTLQVSEYYQPLMMPLPGAFPCGVNLEYDSDFILLLSRLQPRLDAEYGQFIEAAEPVNWAEIERDCLALLNRSKDIRLLIILMRCRLRQTGLTALEEGLIALSFFLTRWPEDIHPQLYDEGEFDPLMRINALNELEDIHGIIGDLRNQLLPKAAGTQITLKIFVKSHALPRD

Foldseek 3Di:
DPLPDADPVCVVLLFQAPDDFRFADACPPPPLVVVLVVLLDDDDFDDDPPDTHDDDDRPLVVSLVSLVVVSNHGQELLSLQSNLLSCCLPPNDVSVSSSVSSSVSSCVVCVQRHPPGQDDPRHGDCPRVVVSVCLCVDCSGPVVSQQQTWDDDDPNDIDGNVVVVVVVVDDDD

Organism: NCBI:txid413503